Protein AF-A0A0K8S4T4-F1 (afdb_monomer_lite)

Sequence (122 aa):
GLSLEYFNNIVHTLGLPDIDLFASSTLHQLPSYCSWKPDPNAFQVDAFTIPWGEHFFYAFPPFFLISRVIQKIINDEATGIVVAPVWPNQAWFPLINALAVSKMLYVGPADDINFSASSSTP

Secondary structure (DSSP, 8-state):
---HHHHHHHHHHH---SEEEEE-TTT-SSSSEEESS--TTSSEESGGGS-GGGS-EEE---GGGHHHHHHHHHHTT--EEE-----TTSTTHHHHHHH-SSPPPB--SSS--B--------

pLDDT: mean 88.0, std 16.86, range [29.16, 98.31]

Organism: Lygus hesperus (NCBI:txid30085)

InterPro domains:
  IPR052055 Hepadnavirus polymerase/reverse transcriptase [PTHR33050] (4-103)

Structure (mmCIF, N/CA/C/O backbone):
data_AF-A0A0K8S4T4-F1
#
_entry.id   AF-A0A0K8S4T4-F1
#
loop_
_atom_site.group_PDB
_atom_site.id
_atom_site.type_symbol
_atom_site.label_atom_id
_atom_site.label_alt_id
_atom_site.label_comp_id
_atom_site.label_asym_id
_atom_site.label_entity_id
_atom_site.label_seq_id
_atom_site.pdbx_PDB_ins_code
_atom_site.Cartn_x
_atom_site.Cartn_y
_atom_site.Cartn_z
_atom_site.occupancy
_atom_site.B_iso_or_equiv
_atom_site.auth_seq_id
_atom_site.auth_comp_id
_atom_site.auth_asym_id
_atom_site.auth_atom_id
_atom_site.pdbx_PDB_model_num
ATOM 1 N N . GLY A 1 1 ? -0.467 13.921 0.615 1.00 67.44 1 GLY A N 1
ATOM 2 C CA . GLY A 1 1 ? -0.879 12.695 -0.089 1.00 67.44 1 GLY A CA 1
ATOM 3 C C . GLY A 1 1 ? -0.704 12.895 -1.577 1.00 67.44 1 GLY A C 1
ATOM 4 O O . GLY A 1 1 ? -0.313 13.984 -1.987 1.00 67.44 1 GLY A O 1
ATOM 5 N N . LEU A 1 2 ? -0.974 11.859 -2.367 1.00 83.12 2 LEU A N 1
ATOM 6 C CA . LEU A 1 2 ? -1.154 11.993 -3.814 1.00 83.12 2 LEU A CA 1
ATOM 7 C C . LEU A 1 2 ? -2.341 12.947 -4.090 1.00 83.12 2 LEU A C 1
ATOM 9 O O . LEU A 1 2 ? -3.244 13.025 -3.256 1.00 83.12 2 LEU A O 1
ATOM 13 N N . SER A 1 3 ? -2.356 13.699 -5.196 1.00 88.88 3 SER A N 1
ATOM 14 C CA . SER A 1 3 ? -3.531 14.528 -5.515 1.00 88.88 3 SER A CA 1
ATOM 15 C C . SER A 1 3 ? -4.749 13.643 -5.811 1.00 88.88 3 SER A C 1
ATOM 17 O O . SER A 1 3 ? -4.602 12.494 -6.237 1.00 88.88 3 SER A O 1
ATOM 19 N N . LEU A 1 4 ? -5.951 14.182 -5.598 1.00 89.50 4 LEU A N 1
ATOM 20 C CA . LEU A 1 4 ? -7.197 13.477 -5.906 1.00 89.50 4 LEU A CA 1
ATOM 21 C C . LEU A 1 4 ? -7.310 13.145 -7.403 1.00 89.50 4 LEU A C 1
ATOM 23 O O . LEU A 1 4 ? -7.813 12.092 -7.769 1.00 89.50 4 LEU A O 1
ATOM 27 N N . GLU A 1 5 ? -6.799 14.021 -8.267 1.00 90.94 5 GLU A N 1
ATOM 28 C CA . GLU A 1 5 ? -6.763 13.808 -9.715 1.00 90.94 5 GLU A CA 1
ATOM 29 C C . GLU A 1 5 ? -5.946 12.566 -10.091 1.00 90.94 5 GLU A C 1
ATOM 31 O O . GLU A 1 5 ? -6.443 11.680 -10.785 1.00 90.94 5 GLU A O 1
ATOM 36 N N . TYR A 1 6 ? -4.726 12.443 -9.562 1.00 90.75 6 TYR A N 1
ATOM 37 C CA . TYR A 1 6 ? -3.900 11.262 -9.802 1.00 90.75 6 TYR A CA 1
ATOM 38 C C . TYR A 1 6 ? -4.532 9.998 -9.224 1.00 90.75 6 TYR A C 1
ATOM 40 O O . TYR A 1 6 ? -4.513 8.959 -9.880 1.00 90.75 6 TYR A O 1
ATOM 48 N N . PHE A 1 7 ? -5.118 10.079 -8.027 1.00 93.06 7 PHE A N 1
ATOM 49 C CA . PHE A 1 7 ? -5.840 8.950 -7.446 1.00 93.06 7 PHE A CA 1
ATOM 50 C C . PHE A 1 7 ? -6.992 8.493 -8.350 1.00 93.06 7 PHE A C 1
ATOM 52 O O . PHE A 1 7 ? -7.071 7.311 -8.676 1.00 93.06 7 PHE A O 1
ATOM 59 N N . ASN A 1 8 ? -7.816 9.424 -8.836 1.00 93.62 8 ASN A N 1
ATOM 60 C CA . ASN A 1 8 ? -8.924 9.128 -9.745 1.00 93.62 8 ASN A CA 1
ATOM 61 C C . ASN A 1 8 ? -8.448 8.453 -11.040 1.00 93.62 8 ASN A C 1
ATOM 63 O O . ASN A 1 8 ? -9.040 7.465 -11.473 1.00 93.62 8 ASN A O 1
ATOM 67 N N . ASN A 1 9 ? -7.347 8.927 -11.627 1.00 92.19 9 ASN A N 1
ATOM 68 C CA . ASN A 1 9 ? -6.771 8.325 -12.833 1.00 92.19 9 ASN A CA 1
ATOM 69 C C . ASN A 1 9 ? -6.263 6.894 -12.589 1.00 92.19 9 ASN A C 1
ATOM 71 O O . ASN A 1 9 ? -6.456 6.003 -13.425 1.00 92.19 9 ASN A O 1
ATOM 75 N N . ILE A 1 10 ? -5.643 6.659 -11.430 1.00 92.94 10 ILE A N 1
ATOM 76 C CA . ILE A 1 10 ? -5.175 5.335 -11.012 1.00 92.94 10 ILE A CA 1
ATOM 77 C C . ILE A 1 10 ? -6.360 4.375 -10.871 1.00 92.94 10 ILE A C 1
ATOM 79 O O . ILE A 1 10 ? -6.353 3.313 -11.495 1.00 92.94 10 ILE A O 1
ATOM 83 N N . VAL A 1 11 ? -7.392 4.744 -10.106 1.00 94.44 11 VAL A N 1
ATOM 84 C CA . VAL A 1 11 ? -8.528 3.844 -9.834 1.00 94.44 11 VAL A CA 1
ATOM 85 C C . VAL A 1 11 ? -9.422 3.627 -11.052 1.00 94.44 11 VAL A C 1
ATOM 87 O O . VAL A 1 11 ? -9.985 2.547 -11.208 1.00 94.44 11 VAL A O 1
ATOM 90 N N . HIS A 1 12 ? -9.501 4.595 -11.970 1.00 93.69 12 HIS A N 1
ATOM 91 C CA . HIS A 1 12 ? -10.166 4.405 -13.262 1.00 93.69 12 HIS A CA 1
ATOM 92 C C 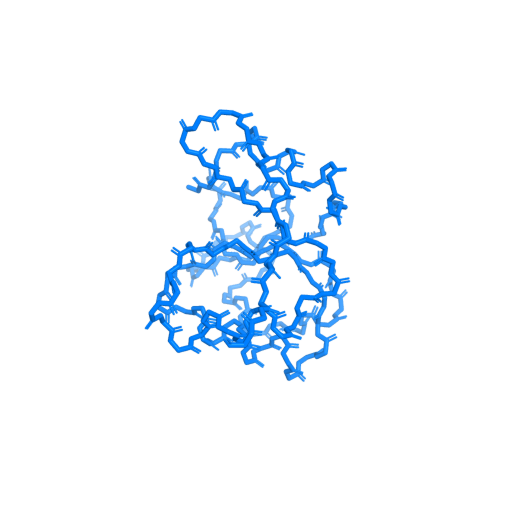. HIS A 1 12 ? -9.499 3.295 -14.092 1.00 93.69 12 HIS A C 1
ATOM 94 O O . HIS A 1 12 ? -10.159 2.607 -14.865 1.00 93.69 12 HIS A O 1
ATOM 100 N N . THR A 1 13 ? -8.187 3.111 -13.930 1.00 92.06 13 THR A N 1
ATOM 101 C CA . THR A 1 13 ? -7.403 2.148 -14.713 1.00 92.06 13 THR A CA 1
ATOM 102 C C . THR A 1 13 ? -7.256 0.797 -14.013 1.00 92.06 13 THR A C 1
ATOM 104 O O . THR A 1 13 ? -7.312 -0.240 -14.669 1.00 92.06 13 THR A O 1
ATOM 107 N N . LEU A 1 14 ? -7.051 0.795 -12.694 1.00 94.44 14 LEU A N 1
ATOM 108 C CA . LEU A 1 14 ? -6.724 -0.404 -11.910 1.00 94.44 14 LEU A CA 1
ATOM 109 C C . LEU A 1 14 ? -7.892 -0.931 -11.062 1.00 94.44 14 LEU A C 1
ATOM 111 O O . LEU A 1 14 ? -7.762 -1.987 -10.449 1.00 94.44 14 LEU A O 1
ATOM 115 N N . GLY A 1 15 ? -9.021 -0.221 -11.038 1.00 95.38 15 GLY A N 1
ATOM 116 C CA . GLY A 1 15 ? -10.168 -0.521 -10.186 1.00 95.38 15 GLY A CA 1
ATOM 117 C C . GLY A 1 15 ? -10.182 0.311 -8.902 1.00 95.38 15 GLY A C 1
ATOM 118 O O . GLY A 1 15 ? -9.156 0.837 -8.472 1.00 95.38 15 GLY A O 1
ATOM 119 N N . LEU A 1 16 ? -11.369 0.435 -8.298 1.00 97.25 16 LEU A N 1
ATOM 120 C CA . LEU A 1 16 ? -11.589 1.187 -7.061 1.00 97.25 16 LEU A CA 1
ATOM 121 C C . LEU A 1 16 ? -11.255 0.322 -5.831 1.00 97.25 16 LEU A C 1
ATOM 123 O O . LEU A 1 16 ? -11.932 -0.686 -5.628 1.00 97.25 16 LEU A O 1
ATOM 127 N N . PRO A 1 17 ? -10.266 0.709 -5.006 1.00 97.88 17 PRO A N 1
ATOM 128 C CA . PRO A 1 17 ? -9.954 0.026 -3.755 1.00 97.88 17 PRO A CA 1
ATOM 129 C C . PRO A 1 17 ? -10.990 0.328 -2.671 1.00 97.88 17 PRO A C 1
ATOM 131 O O . PRO A 1 17 ? -11.655 1.364 -2.705 1.00 97.88 17 PRO A O 1
ATOM 134 N N . ASP A 1 18 ? -11.116 -0.569 -1.697 1.00 97.62 18 ASP A N 1
ATOM 135 C CA . ASP A 1 18 ? -12.070 -0.443 -0.590 1.00 97.62 18 ASP A CA 1
ATOM 136 C C . ASP A 1 18 ? -11.469 0.211 0.669 1.00 97.62 18 ASP A C 1
ATOM 138 O O . ASP A 1 18 ? -12.217 0.735 1.498 1.00 97.62 18 ASP A O 1
ATOM 142 N N . ILE A 1 19 ? -10.135 0.257 0.781 1.00 98.12 19 ILE A N 1
ATOM 143 C CA . ILE A 1 19 ? -9.422 0.829 1.930 1.00 98.12 19 ILE A CA 1
ATOM 144 C C . ILE A 1 19 ? -8.120 1.549 1.541 1.00 98.12 19 ILE A C 1
ATOM 146 O O . ILE A 1 19 ? -7.361 1.080 0.691 1.00 98.12 19 ILE A O 1
ATOM 150 N N . ASP A 1 20 ? -7.838 2.685 2.189 1.00 97.75 20 ASP A N 1
ATOM 151 C CA . ASP A 1 20 ? -6.560 3.412 2.101 1.00 97.75 20 ASP A CA 1
ATOM 152 C C . ASP A 1 20 ? -5.676 3.105 3.321 1.00 97.75 20 ASP A C 1
ATOM 154 O O . ASP A 1 20 ? -5.963 3.515 4.445 1.00 97.75 20 ASP A O 1
ATOM 158 N N . LEU A 1 21 ? -4.585 2.368 3.123 1.00 97.88 21 LEU A N 1
ATOM 159 C CA . LEU A 1 21 ? -3.781 1.824 4.221 1.00 97.88 21 LEU A CA 1
ATOM 160 C C . LEU A 1 21 ? -2.815 2.832 4.862 1.00 97.88 21 LEU A C 1
ATOM 162 O O . LEU A 1 21 ? -2.321 2.595 5.964 1.00 97.88 21 LEU A O 1
ATOM 166 N N . PHE A 1 22 ? -2.491 3.938 4.194 1.00 96.12 22 PHE A N 1
ATOM 167 C CA . PHE A 1 22 ? -1.437 4.852 4.655 1.00 96.12 22 PHE A CA 1
ATOM 168 C C . PHE A 1 22 ? -1.908 6.304 4.612 1.00 96.12 22 PHE A C 1
ATOM 170 O O . PHE A 1 22 ? -1.350 7.134 3.892 1.00 96.12 22 PHE A O 1
ATOM 177 N N . ALA A 1 23 ? -2.914 6.615 5.431 1.00 95.00 23 ALA A N 1
ATOM 178 C CA . ALA A 1 23 ? -3.591 7.903 5.413 1.00 95.00 23 ALA A CA 1
ATOM 179 C C . ALA A 1 23 ? -3.685 8.588 6.787 1.00 95.00 23 ALA A C 1
ATOM 181 O O . ALA A 1 23 ? -3.207 8.115 7.822 1.00 95.00 23 ALA A O 1
ATOM 182 N N . SER A 1 24 ? -4.306 9.763 6.772 1.00 92.31 24 SER A N 1
ATOM 183 C CA . SER A 1 24 ? -4.782 10.505 7.939 1.00 92.31 24 SER A CA 1
ATOM 184 C C . SER A 1 24 ? -6.181 11.046 7.647 1.00 92.31 24 SER A C 1
ATOM 186 O O . SER A 1 24 ? -6.553 11.149 6.479 1.00 92.31 24 SER A O 1
ATOM 188 N N . SER A 1 25 ? -6.911 11.495 8.672 1.00 91.44 25 SER A N 1
ATOM 189 C CA . SER A 1 25 ? -8.243 12.121 8.535 1.00 91.44 25 SER A CA 1
ATOM 190 C C . SER A 1 25 ? -8.366 13.242 7.502 1.00 91.44 25 SER A C 1
ATOM 192 O O . SER A 1 25 ? -9.464 13.543 7.055 1.00 91.44 25 SER A O 1
ATOM 194 N N . THR A 1 26 ? -7.262 13.877 7.116 1.00 88.56 26 THR A N 1
ATOM 195 C CA . THR A 1 26 ? -7.242 14.979 6.144 1.00 88.56 26 THR A CA 1
ATOM 196 C C . THR A 1 26 ? -6.667 14.608 4.780 1.00 88.56 26 THR A C 1
ATOM 198 O O . THR A 1 26 ? -6.742 15.41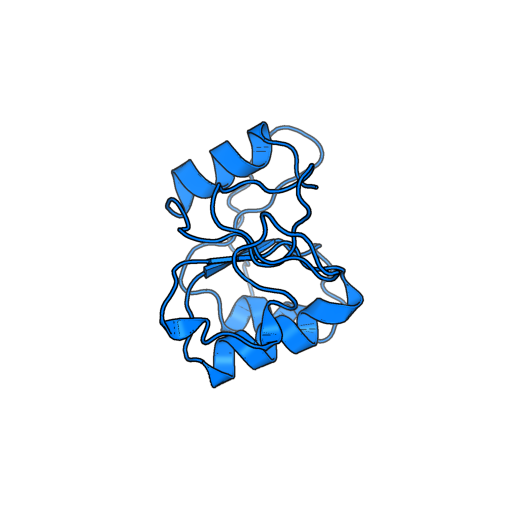8 3.860 1.00 88.56 26 THR A O 1
ATOM 201 N N . LEU A 1 27 ? -6.042 13.435 4.645 1.00 90.81 27 LEU A N 1
ATOM 202 C CA . LEU A 1 27 ? -5.280 13.035 3.454 1.00 90.81 27 LEU A CA 1
ATOM 203 C C . LEU A 1 27 ? -5.630 11.622 2.968 1.00 90.81 27 LEU A C 1
ATOM 205 O O . LEU A 1 27 ? -4.857 11.048 2.202 1.00 90.81 27 LEU A O 1
ATOM 209 N N . HIS A 1 28 ? -6.752 11.066 3.425 1.00 93.31 28 HIS A N 1
ATOM 210 C CA . HIS A 1 28 ? -7.275 9.797 2.933 1.00 93.31 28 HIS A CA 1
ATOM 211 C C . HIS A 1 28 ? -7.895 9.973 1.544 1.00 93.31 28 HIS A C 1
ATOM 213 O O . HIS A 1 28 ? -8.551 10.978 1.267 1.00 93.31 28 HIS A O 1
ATOM 219 N N . GLN A 1 29 ? -7.700 8.986 0.672 1.00 94.19 29 GLN A N 1
ATOM 220 C CA . GLN A 1 29 ? -8.347 8.948 -0.645 1.00 94.19 29 GLN A CA 1
ATOM 221 C C . GLN A 1 29 ? -9.686 8.208 -0.620 1.00 94.19 29 GLN A C 1
ATOM 223 O O . GLN A 1 29 ? -10.529 8.402 -1.494 1.00 94.19 29 GLN A O 1
ATOM 228 N N . LEU A 1 30 ? -9.888 7.362 0.392 1.00 96.19 30 LEU A N 1
ATOM 229 C CA . LEU A 1 30 ? -11.058 6.502 0.541 1.00 96.19 30 LEU A CA 1
ATOM 230 C C . LEU A 1 30 ? -11.744 6.750 1.887 1.00 96.19 30 LEU A C 1
ATOM 232 O O . LEU A 1 30 ? -11.065 7.135 2.837 1.00 96.19 30 LEU A O 1
ATOM 236 N N . PRO A 1 31 ? -13.070 6.540 2.000 1.00 96.00 31 PRO A N 1
ATOM 237 C CA . PRO A 1 31 ? -13.778 6.701 3.271 1.00 96.00 31 PRO A CA 1
ATOM 238 C C . PRO A 1 31 ? -13.272 5.764 4.375 1.00 96.00 31 PRO A C 1
ATOM 240 O O . PRO A 1 31 ? -13.209 6.170 5.531 1.00 96.00 31 PRO A O 1
ATOM 243 N N . SER A 1 32 ? -12.906 4.526 4.024 1.00 97.50 32 SER A N 1
ATOM 244 C CA . SER A 1 32 ? -12.244 3.591 4.936 1.00 97.50 32 SER A CA 1
ATOM 245 C C . SER A 1 32 ? -10.735 3.752 4.813 1.00 97.50 32 SER A C 1
ATOM 247 O O . SER A 1 32 ? -10.186 3.657 3.712 1.00 97.50 32 SER A O 1
ATOM 249 N N . TYR A 1 33 ? -10.058 4.010 5.930 1.00 97.88 33 TYR A N 1
ATOM 250 C CA . TYR A 1 33 ? -8.616 4.216 5.923 1.00 97.88 33 TYR A CA 1
ATOM 251 C C . TYR A 1 33 ? -7.944 3.814 7.236 1.00 97.88 33 TYR A C 1
ATOM 253 O O . TYR A 1 33 ? -8.543 3.889 8.310 1.00 97.88 33 TYR A O 1
ATOM 261 N N . CYS A 1 34 ? -6.672 3.432 7.156 1.00 97.44 34 CYS A N 1
ATOM 262 C CA . CYS A 1 34 ? -5.816 3.203 8.312 1.00 97.44 34 CYS A CA 1
ATOM 263 C C . CYS A 1 34 ? -4.924 4.417 8.579 1.00 97.44 34 CYS A C 1
ATOM 265 O O . CYS A 1 34 ? -4.373 5.028 7.659 1.00 97.44 34 CYS A O 1
ATOM 267 N N . SER A 1 35 ? -4.734 4.734 9.858 1.00 96.56 35 SER A N 1
ATOM 268 C CA . SER A 1 35 ? -3.871 5.827 10.305 1.00 96.56 35 SER A CA 1
ATOM 269 C C . SER A 1 35 ? -2.688 5.305 11.112 1.00 96.56 35 SER A C 1
ATOM 271 O O . SER A 1 35 ? -2.791 4.348 11.871 1.00 96.56 35 SER A O 1
ATOM 273 N N . TRP A 1 36 ? -1.527 5.955 10.998 1.00 92.38 36 TRP A N 1
ATOM 274 C CA . TRP A 1 36 ? -0.366 5.594 11.828 1.00 92.38 36 TRP A CA 1
ATOM 275 C C . TRP A 1 36 ? -0.572 5.927 13.315 1.00 92.38 36 TRP A C 1
ATOM 277 O O . TRP A 1 36 ? -0.060 5.247 14.200 1.00 92.38 36 TRP A O 1
ATOM 287 N N . LYS A 1 37 ? -1.299 7.011 13.595 1.00 92.12 37 LYS A N 1
ATOM 288 C CA . LYS A 1 37 ? -1.605 7.479 14.951 1.00 92.12 37 LYS A CA 1
ATOM 289 C C . LYS A 1 37 ? -3.075 7.225 15.268 1.00 92.12 37 LYS A C 1
ATOM 291 O O . LYS A 1 37 ? -3.866 7.181 14.327 1.00 92.12 37 LYS A O 1
ATOM 296 N N . PRO A 1 38 ? -3.451 7.142 16.556 1.00 94.50 38 PRO A N 1
ATOM 297 C CA . PRO A 1 38 ? -4.850 7.119 16.954 1.00 94.50 38 PRO A CA 1
ATOM 298 C C . PRO A 1 38 ? -5.637 8.245 16.283 1.00 94.50 38 PRO A C 1
ATOM 300 O O . PRO A 1 38 ? -5.298 9.422 16.421 1.00 94.50 38 PRO A O 1
ATOM 303 N N . ASP A 1 39 ? -6.662 7.854 15.541 1.00 94.50 39 ASP A N 1
ATOM 304 C CA . ASP A 1 39 ? -7.597 8.727 14.848 1.00 94.50 39 ASP A CA 1
ATOM 305 C C . ASP A 1 39 ? -8.987 8.109 15.050 1.00 94.50 39 ASP A C 1
ATOM 307 O O . ASP A 1 39 ? -9.180 6.952 14.676 1.00 94.50 39 ASP A O 1
ATOM 311 N N . PRO A 1 40 ? -9.938 8.818 15.682 1.00 94.25 40 PRO A N 1
ATOM 312 C CA . PRO A 1 40 ? -11.257 8.264 15.984 1.00 94.25 40 PRO A CA 1
ATOM 313 C C . PRO A 1 40 ? -12.074 7.925 14.732 1.00 94.25 40 PRO A C 1
ATOM 315 O O . PRO A 1 40 ? -13.044 7.181 14.841 1.00 94.25 40 PRO A O 1
ATOM 318 N N . ASN A 1 41 ? -11.702 8.471 13.572 1.00 95.62 41 ASN A N 1
ATOM 319 C CA . ASN A 1 41 ? -12.386 8.222 12.307 1.00 95.62 41 ASN A CA 1
ATOM 320 C C . ASN A 1 41 ? -11.685 7.156 11.452 1.00 95.62 41 ASN A C 1
ATOM 322 O O . ASN A 1 41 ? -12.241 6.742 10.438 1.00 95.62 41 ASN A O 1
ATOM 326 N N . ALA A 1 42 ? -10.478 6.722 11.832 1.00 96.69 42 ALA A N 1
ATOM 327 C CA . ALA A 1 42 ? -9.779 5.676 11.101 1.00 96.69 42 ALA A CA 1
ATOM 328 C C . ALA A 1 42 ? -10.441 4.318 11.344 1.00 96.69 42 ALA A C 1
ATOM 330 O O . ALA A 1 42 ? -10.847 3.995 12.460 1.00 96.69 42 ALA A O 1
ATOM 331 N N . PHE A 1 43 ? -10.479 3.496 10.297 1.00 96.25 43 PHE A N 1
ATOM 332 C CA . PHE A 1 43 ? -10.904 2.102 10.383 1.00 96.25 43 PHE A CA 1
ATOM 333 C C . PHE A 1 43 ? -10.030 1.323 11.368 1.00 96.25 43 PHE A C 1
ATOM 335 O O . PHE A 1 43 ? -10.535 0.552 12.181 1.00 96.25 43 PHE A O 1
ATOM 342 N N . GLN A 1 44 ? -8.714 1.545 11.302 1.00 96.94 44 GLN A N 1
ATOM 343 C CA . GLN A 1 44 ? -7.766 0.944 12.227 1.00 96.94 44 GLN A CA 1
ATOM 344 C C . GLN A 1 44 ? -6.492 1.777 12.375 1.00 96.94 44 GLN A C 1
ATOM 346 O O . GLN A 1 44 ? -6.049 2.453 11.442 1.00 96.94 44 GLN A O 1
ATOM 351 N N . VAL A 1 45 ? -5.872 1.681 13.551 1.00 96.25 45 VAL A N 1
ATOM 352 C CA . VAL A 1 45 ? -4.528 2.213 13.797 1.00 96.25 45 VAL A CA 1
ATOM 353 C C . VAL A 1 45 ? -3.479 1.191 13.364 1.00 96.25 45 VAL A C 1
ATOM 355 O O . VAL A 1 45 ? -3.535 0.040 13.779 1.00 96.25 45 VAL A O 1
ATOM 358 N N . ASP A 1 46 ? -2.493 1.639 12.588 1.00 96.06 46 ASP A N 1
ATOM 359 C CA . ASP A 1 46 ? -1.443 0.824 11.965 1.00 96.06 46 ASP A CA 1
ATOM 360 C C . ASP A 1 46 ? -1.997 -0.237 10.997 1.00 96.06 46 ASP A C 1
ATOM 362 O O . ASP A 1 46 ? -2.447 -1.315 11.389 1.00 96.06 46 ASP A O 1
ATOM 366 N N . ALA A 1 47 ? -1.885 0.040 9.695 1.00 97.44 47 ALA A N 1
ATOM 367 C CA . ALA A 1 47 ? -2.311 -0.880 8.644 1.00 97.44 47 ALA A CA 1
ATOM 368 C C . ALA A 1 47 ? -1.645 -2.258 8.714 1.00 97.44 47 ALA A C 1
ATOM 370 O O . ALA A 1 47 ? -2.224 -3.230 8.243 1.00 97.44 47 ALA A O 1
ATOM 371 N N . PHE A 1 48 ? -0.454 -2.401 9.302 1.00 97.69 48 PHE A N 1
ATOM 372 C CA . PHE A 1 48 ? 0.197 -3.711 9.389 1.00 97.69 48 PHE A CA 1
ATOM 373 C C . PHE A 1 48 ? -0.478 -4.673 10.377 1.00 97.69 48 PHE A C 1
ATOM 375 O O . PHE A 1 48 ? -0.067 -5.830 10.452 1.00 97.69 48 PHE A O 1
ATOM 382 N N . THR A 1 49 ? -1.492 -4.216 11.118 1.00 96.75 49 THR A N 1
ATOM 383 C CA . THR A 1 49 ? -2.227 -5.018 12.107 1.00 96.75 49 THR A CA 1
ATOM 384 C C . THR A 1 49 ? -3.468 -5.717 11.550 1.00 96.75 49 THR A C 1
ATOM 386 O O . THR A 1 49 ? -4.033 -6.558 12.245 1.00 96.75 49 THR A O 1
ATOM 389 N N . ILE A 1 50 ? -3.881 -5.409 10.315 1.00 97.25 50 ILE A N 1
ATOM 390 C CA . ILE A 1 50 ? -5.061 -6.012 9.672 1.00 97.25 50 ILE A CA 1
ATOM 391 C C . ILE A 1 50 ? -4.664 -7.027 8.586 1.00 97.25 50 ILE A C 1
ATOM 393 O O . ILE A 1 50 ? -3.552 -6.935 8.043 1.00 97.25 50 ILE A O 1
ATOM 397 N N . PRO A 1 51 ? -5.536 -7.999 8.261 1.00 97.62 51 PRO A N 1
ATOM 398 C CA . PRO A 1 51 ? -5.337 -8.893 7.124 1.00 97.62 51 PRO A CA 1
ATOM 399 C C . PRO A 1 51 ? -5.595 -8.143 5.808 1.00 97.62 51 PRO A C 1
ATOM 401 O O . PRO A 1 51 ? -6.710 -7.731 5.523 1.00 97.62 51 PRO A O 1
ATOM 404 N N . TRP A 1 52 ? -4.564 -7.944 4.991 1.00 98.25 52 TRP A N 1
ATOM 405 C CA . TRP A 1 52 ? -4.660 -7.244 3.704 1.00 98.25 52 TRP A CA 1
ATOM 406 C C . TRP A 1 52 ? -5.292 -8.117 2.623 1.00 98.25 52 TRP A C 1
ATOM 408 O O . TRP A 1 52 ? -5.869 -7.579 1.689 1.00 98.25 52 TRP A O 1
ATOM 418 N N . GLY A 1 53 ? -5.210 -9.445 2.751 1.00 97.44 53 GLY A N 1
ATOM 419 C CA . GLY A 1 53 ? -5.805 -10.389 1.798 1.00 97.44 53 GLY A CA 1
ATOM 420 C C . GLY A 1 53 ? -7.336 -10.332 1.727 1.00 97.44 53 GLY A C 1
ATOM 421 O O . GLY A 1 53 ? -7.920 -10.808 0.760 1.00 97.44 53 GLY A O 1
ATOM 422 N N . GLU A 1 54 ? -7.991 -9.718 2.716 1.00 96.81 54 GLU A N 1
ATOM 423 C CA . GLU A 1 54 ? -9.449 -9.523 2.747 1.00 96.81 54 GLU A CA 1
ATOM 424 C C . GLU A 1 54 ? -9.904 -8.251 2.010 1.00 96.81 54 GLU A C 1
ATOM 426 O O . GLU A 1 54 ? -11.104 -8.012 1.881 1.00 96.81 54 GLU A O 1
ATOM 431 N N . HIS A 1 55 ? -8.958 -7.447 1.515 1.00 97.62 55 HIS A N 1
ATOM 432 C CA . HIS A 1 55 ? -9.202 -6.125 0.949 1.00 97.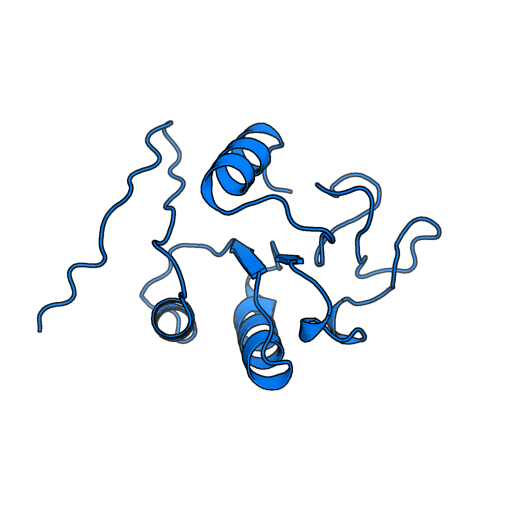62 55 HIS A CA 1
ATOM 433 C C . HIS A 1 55 ? -8.536 -5.963 -0.415 1.00 97.62 55 HIS A C 1
ATOM 435 O O . HIS A 1 55 ? -7.376 -6.337 -0.601 1.00 97.62 55 HIS A O 1
ATOM 441 N N . PHE A 1 56 ? -9.218 -5.298 -1.349 1.00 98.00 56 PHE A N 1
ATOM 442 C CA . PHE A 1 56 ? -8.524 -4.673 -2.471 1.00 98.00 56 PHE A CA 1
ATOM 443 C C . PHE A 1 56 ? -8.088 -3.277 -2.028 1.00 98.00 56 PHE A C 1
ATOM 445 O O . PHE A 1 56 ? -8.897 -2.353 -1.956 1.00 98.00 56 PHE A O 1
ATOM 452 N N . PHE A 1 57 ? -6.813 -3.127 -1.669 1.00 98.19 57 PHE A N 1
ATOM 453 C CA . PHE A 1 57 ? -6.330 -1.941 -0.956 1.00 98.19 57 PHE A CA 1
ATOM 454 C C . PHE A 1 57 ? -5.643 -0.902 -1.855 1.00 98.19 57 PHE A C 1
ATOM 456 O O . PHE A 1 57 ? -5.122 -1.211 -2.927 1.00 98.19 57 PHE A O 1
ATOM 463 N N . TYR A 1 58 ? -5.565 0.337 -1.368 1.00 97.94 58 TYR A N 1
ATOM 464 C CA . TYR A 1 58 ? -4.656 1.378 -1.845 1.00 97.94 58 TYR A CA 1
ATOM 465 C C . TYR A 1 58 ? -3.554 1.627 -0.810 1.00 97.94 58 TYR A C 1
ATOM 467 O O . TYR A 1 58 ? -3.828 1.796 0.379 1.00 97.94 58 TYR A O 1
ATOM 475 N N . ALA A 1 59 ? -2.299 1.676 -1.252 1.00 97.06 59 ALA A N 1
ATOM 476 C CA . ALA A 1 59 ? -1.154 1.954 -0.397 1.00 97.06 59 ALA A CA 1
ATOM 477 C C . ALA A 1 59 ? -0.231 3.002 -1.024 1.00 97.06 59 ALA A C 1
ATOM 479 O O . ALA A 1 59 ? 0.419 2.755 -2.040 1.00 97.06 59 ALA A O 1
ATOM 480 N N . PHE A 1 60 ? -0.094 4.145 -0.349 1.00 95.62 60 PHE A N 1
ATOM 481 C CA . PHE A 1 60 ? 0.954 5.129 -0.622 1.00 95.62 60 PHE A CA 1
ATOM 482 C C . PHE A 1 60 ? 1.858 5.302 0.609 1.00 95.62 60 PHE A C 1
ATOM 484 O O . PHE A 1 60 ? 1.743 6.286 1.345 1.00 95.62 60 PHE A O 1
ATOM 491 N N . PRO A 1 61 ? 2.725 4.313 0.897 1.00 95.12 61 PRO A N 1
ATOM 492 C CA . PRO A 1 61 ? 3.507 4.298 2.121 1.00 95.12 61 PRO A CA 1
ATOM 493 C C . PRO A 1 61 ? 4.647 5.330 2.086 1.00 95.12 61 PRO A C 1
ATOM 495 O O . PRO A 1 61 ? 5.206 5.628 1.027 1.00 95.12 61 PRO A O 1
ATOM 498 N N . PRO A 1 62 ? 5.107 5.803 3.256 1.00 93.81 62 PRO A N 1
ATOM 499 C CA . PRO A 1 62 ? 6.437 6.386 3.390 1.00 93.81 62 PRO A CA 1
ATOM 500 C C . PRO A 1 62 ? 7.515 5.471 2.785 1.00 93.81 62 PRO A C 1
ATOM 502 O O . PRO A 1 62 ? 7.491 4.258 2.993 1.00 93.81 62 PRO A O 1
ATOM 505 N N . PHE A 1 63 ? 8.495 6.043 2.076 1.00 91.88 63 PHE A N 1
ATOM 506 C CA . PHE A 1 63 ? 9.456 5.270 1.270 1.00 91.88 63 PHE A CA 1
ATOM 507 C C . PHE A 1 63 ? 10.221 4.194 2.062 1.00 91.88 63 PHE A C 1
ATOM 509 O O . PHE A 1 63 ? 10.523 3.125 1.536 1.00 91.88 63 PHE A O 1
ATOM 516 N N . PHE A 1 64 ? 10.511 4.445 3.341 1.00 93.38 64 PHE A N 1
ATOM 517 C CA . PHE A 1 64 ? 11.232 3.508 4.206 1.00 93.38 64 PHE A CA 1
ATOM 518 C C . PHE A 1 64 ? 10.389 2.289 4.622 1.00 93.38 64 PHE A C 1
ATOM 520 O O . PHE A 1 64 ? 10.940 1.320 5.138 1.00 93.38 64 PHE A O 1
ATOM 527 N N . LEU A 1 65 ? 9.071 2.309 4.396 1.00 96.69 65 LEU A N 1
ATOM 528 C CA . LEU A 1 65 ? 8.169 1.188 4.672 1.00 96.69 65 LEU A CA 1
ATOM 529 C C . LEU A 1 65 ? 7.929 0.289 3.457 1.00 96.69 65 LEU A C 1
ATOM 531 O O . LEU A 1 65 ? 7.349 -0.778 3.634 1.00 96.69 65 LEU A O 1
ATOM 535 N N . ILE A 1 66 ? 8.389 0.654 2.255 1.00 96.25 66 ILE A N 1
ATOM 536 C CA . ILE A 1 66 ? 8.085 -0.088 1.017 1.00 96.25 66 ILE A CA 1
ATOM 537 C C . ILE A 1 66 ? 8.475 -1.568 1.126 1.00 96.25 66 ILE A C 1
ATOM 539 O O . ILE A 1 66 ? 7.667 -2.438 0.815 1.00 96.25 66 ILE A O 1
ATOM 543 N N . SER A 1 67 ? 9.663 -1.885 1.648 1.00 95.62 67 SER A N 1
ATOM 544 C CA . SER A 1 67 ? 10.076 -3.283 1.837 1.00 95.62 67 SER A CA 1
ATOM 545 C C . SER A 1 67 ? 9.138 -4.055 2.775 1.00 95.62 67 SER A C 1
ATOM 547 O O . SER A 1 67 ? 8.857 -5.227 2.535 1.00 95.62 67 SER A O 1
ATOM 549 N N . ARG A 1 68 ? 8.616 -3.401 3.821 1.00 97.25 68 ARG A N 1
ATOM 550 C CA . ARG A 1 68 ? 7.657 -4.002 4.761 1.00 97.25 68 ARG A CA 1
ATOM 551 C C . ARG A 1 68 ? 6.279 -4.178 4.118 1.00 97.25 68 ARG A C 1
ATOM 553 O O . ARG A 1 68 ? 5.636 -5.191 4.357 1.00 97.25 68 ARG A O 1
ATOM 560 N N . VAL A 1 69 ? 5.850 -3.229 3.282 1.00 97.81 69 VAL A N 1
ATOM 561 C CA . VAL A 1 69 ? 4.629 -3.336 2.463 1.00 97.81 69 VAL A CA 1
ATOM 562 C C . VAL A 1 69 ? 4.714 -4.550 1.541 1.00 97.81 69 VAL A C 1
ATOM 564 O O . VAL A 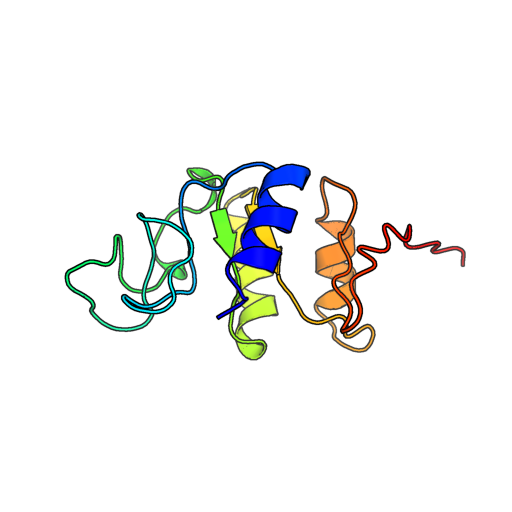1 69 ? 3.809 -5.373 1.549 1.00 97.81 69 VAL A O 1
ATOM 567 N N . ILE A 1 70 ? 5.825 -4.723 0.824 1.00 97.25 70 ILE A N 1
ATOM 568 C CA . ILE A 1 70 ? 6.045 -5.878 -0.062 1.00 97.25 70 ILE A CA 1
ATOM 569 C C . ILE A 1 70 ? 5.973 -7.197 0.713 1.00 97.25 70 ILE A C 1
ATOM 571 O O . ILE A 1 70 ? 5.285 -8.120 0.291 1.00 97.25 70 ILE A O 1
ATOM 575 N N . GLN A 1 71 ? 6.644 -7.284 1.865 1.00 97.69 71 GLN A N 1
ATOM 576 C CA . GLN A 1 71 ? 6.574 -8.477 2.713 1.00 97.69 71 GLN A CA 1
ATOM 577 C C . GLN A 1 71 ? 5.146 -8.763 3.182 1.00 97.69 71 GLN A C 1
ATOM 579 O O . GLN A 1 71 ? 4.729 -9.915 3.180 1.00 97.69 71 GLN A O 1
ATOM 584 N N . LYS A 1 72 ? 4.391 -7.725 3.559 1.00 98.25 72 LYS A N 1
ATOM 585 C CA . LYS A 1 72 ? 2.996 -7.877 3.980 1.00 98.25 72 LYS A CA 1
ATOM 586 C C . LYS A 1 72 ? 2.115 -8.382 2.840 1.00 98.25 72 LYS A C 1
ATOM 588 O O . LYS A 1 72 ? 1.335 -9.292 3.066 1.00 98.25 72 LYS A O 1
ATOM 593 N N . ILE A 1 73 ? 2.295 -7.858 1.627 1.00 98.00 73 ILE A N 1
ATOM 594 C CA . ILE A 1 73 ? 1.586 -8.316 0.423 1.00 98.00 73 ILE A CA 1
ATOM 595 C C . ILE A 1 73 ? 1.826 -9.804 0.177 1.00 98.00 73 ILE A C 1
ATOM 597 O O . ILE A 1 73 ? 0.872 -10.545 -0.024 1.00 98.00 73 ILE A O 1
ATOM 601 N N . ILE A 1 74 ? 3.088 -10.241 0.232 1.00 97.31 74 ILE A N 1
ATOM 602 C CA . ILE A 1 74 ? 3.450 -11.650 0.032 1.00 97.31 74 ILE A CA 1
ATOM 603 C C . ILE A 1 74 ? 2.826 -12.530 1.120 1.00 97.31 74 ILE A C 1
ATOM 605 O O . ILE A 1 74 ? 2.214 -13.543 0.805 1.00 97.31 74 ILE A O 1
ATOM 609 N N . ASN A 1 75 ? 2.984 -12.151 2.390 1.00 98.06 75 ASN A N 1
ATOM 610 C CA . ASN A 1 75 ? 2.549 -12.972 3.521 1.00 98.06 75 ASN A CA 1
ATOM 611 C C . ASN A 1 75 ? 1.027 -13.122 3.604 1.00 98.06 75 ASN A C 1
ATOM 613 O O . ASN A 1 75 ? 0.544 -14.153 4.062 1.00 98.06 75 ASN A O 1
ATOM 617 N N . ASP A 1 76 ? 0.294 -12.092 3.196 1.00 98.31 76 ASP A N 1
ATOM 618 C CA . ASP A 1 76 ? -1.165 -12.071 3.228 1.00 98.31 76 ASP A CA 1
ATOM 619 C C . ASP A 1 76 ? -1.803 -12.532 1.913 1.00 98.31 76 ASP A C 1
ATOM 621 O O . ASP A 1 76 ? -3.026 -12.501 1.803 1.00 98.31 76 ASP A O 1
ATOM 625 N N . GLU A 1 77 ? -0.995 -12.887 0.908 1.00 97.19 77 GLU A N 1
ATOM 626 C CA . GLU A 1 77 ? -1.459 -13.171 -0.458 1.00 97.19 77 GLU A CA 1
ATOM 627 C C . GLU A 1 77 ? -2.357 -12.044 -1.009 1.00 97.19 77 GLU A C 1
ATOM 629 O O . GLU A 1 77 ? -3.335 -12.263 -1.724 1.00 97.19 77 GLU A O 1
ATOM 634 N N . ALA A 1 78 ? -2.032 -10.803 -0.641 1.00 97.81 78 ALA A N 1
ATOM 635 C CA . ALA A 1 78 ? -2.906 -9.664 -0.854 1.00 97.81 78 ALA A CA 1
ATOM 636 C C . ALA A 1 78 ? -2.765 -9.087 -2.265 1.00 97.81 78 ALA A C 1
ATOM 638 O O . ALA A 1 78 ? -1.686 -9.074 -2.859 1.00 97.81 78 ALA A O 1
ATOM 639 N N . THR A 1 79 ? -3.855 -8.527 -2.782 1.00 97.50 79 THR A N 1
ATOM 640 C CA . THR A 1 79 ? -3.863 -7.802 -4.056 1.00 97.50 79 THR A CA 1
ATOM 641 C C . THR A 1 79 ? -4.305 -6.368 -3.813 1.00 97.50 79 THR A C 1
ATOM 643 O O . THR A 1 79 ? -5.304 -6.121 -3.147 1.00 97.50 79 THR A O 1
ATOM 646 N N . GLY A 1 80 ? -3.572 -5.406 -4.365 1.00 97.31 80 GLY A N 1
ATOM 647 C CA . GLY A 1 80 ? -3.881 -3.995 -4.183 1.00 97.31 80 GLY A CA 1
ATOM 648 C C . GLY A 1 80 ? -3.030 -3.091 -5.059 1.00 97.31 80 GLY A C 1
ATOM 649 O O . GLY A 1 80 ? -2.150 -3.536 -5.800 1.00 97.31 80 GLY A O 1
ATOM 650 N N . ILE A 1 81 ? -3.302 -1.799 -4.962 1.00 97.25 81 ILE A N 1
ATOM 651 C CA . ILE A 1 81 ? -2.586 -0.742 -5.663 1.00 97.25 81 ILE A CA 1
ATOM 652 C C . ILE A 1 81 ? -1.504 -0.200 -4.735 1.00 97.25 81 ILE A C 1
ATOM 654 O O . ILE A 1 81 ? -1.800 0.353 -3.677 1.00 97.25 81 ILE A O 1
ATOM 658 N N . VAL A 1 82 ? -0.244 -0.307 -5.154 1.00 96.19 82 VAL A N 1
ATOM 659 C CA . VAL A 1 82 ? 0.898 0.273 -4.437 1.00 96.19 82 VAL A CA 1
ATOM 660 C C . VAL A 1 82 ? 1.484 1.407 -5.262 1.00 96.19 82 VAL A C 1
ATOM 662 O O . VAL A 1 82 ? 1.940 1.198 -6.385 1.00 96.19 82 VAL A O 1
ATOM 665 N N . VAL A 1 83 ? 1.520 2.604 -4.685 1.00 94.44 83 VAL A N 1
ATOM 666 C CA . VAL A 1 83 ? 2.210 3.759 -5.261 1.00 94.44 83 VAL A CA 1
ATOM 667 C C . VAL A 1 83 ? 3.590 3.865 -4.622 1.00 94.44 83 VAL A C 1
ATOM 669 O O . VAL A 1 83 ? 3.720 4.027 -3.409 1.00 94.44 83 VAL A O 1
ATOM 672 N N . ALA A 1 84 ? 4.632 3.780 -5.443 1.00 93.31 84 ALA A N 1
ATOM 673 C CA . ALA A 1 84 ? 6.026 3.839 -5.017 1.00 93.31 84 ALA A CA 1
ATOM 674 C C . ALA A 1 84 ? 6.847 4.708 -5.986 1.00 93.31 84 ALA A C 1
ATOM 676 O O . ALA A 1 84 ? 6.494 4.822 -7.162 1.00 93.31 84 ALA A O 1
ATOM 677 N N . PRO A 1 85 ? 7.945 5.332 -5.527 1.00 92.44 85 PRO A N 1
ATOM 678 C CA . PRO A 1 85 ? 8.813 6.094 -6.411 1.00 92.44 85 PRO A CA 1
ATOM 679 C C . PRO A 1 85 ? 9.542 5.180 -7.408 1.00 92.44 85 PRO A C 1
ATOM 681 O O . PRO A 1 85 ? 9.876 4.035 -7.110 1.00 92.44 85 PRO A O 1
ATOM 684 N N . VAL A 1 86 ? 9.849 5.693 -8.598 1.00 91.00 86 VAL A N 1
ATOM 685 C CA . VAL A 1 86 ? 10.609 4.941 -9.608 1.00 91.00 86 VAL A CA 1
ATOM 686 C C . VAL A 1 86 ? 12.101 5.030 -9.291 1.00 91.00 86 VAL A C 1
ATOM 688 O O . VAL A 1 86 ? 12.793 5.915 -9.790 1.00 91.00 86 VAL A O 1
ATOM 691 N N . TRP A 1 87 ? 12.601 4.130 -8.441 1.00 92.75 87 TRP A N 1
ATOM 692 C CA . TRP A 1 87 ? 14.009 4.091 -8.020 1.00 92.75 87 TRP A CA 1
ATOM 693 C C . TRP A 1 87 ? 14.676 2.745 -8.359 1.00 92.75 87 TRP A C 1
ATOM 695 O O . TRP A 1 87 ? 14.791 1.887 -7.484 1.00 92.75 87 TRP A O 1
ATOM 705 N N . PRO A 1 88 ? 15.186 2.561 -9.595 1.00 90.06 88 PRO A N 1
ATOM 706 C CA . PRO A 1 88 ? 15.748 1.285 -10.058 1.00 90.06 88 PRO A CA 1
ATOM 707 C C . PRO A 1 88 ? 16.902 0.728 -9.215 1.00 90.06 88 PRO A C 1
ATOM 709 O O . PRO A 1 88 ? 17.093 -0.480 -9.152 1.00 90.06 88 PRO A O 1
ATOM 712 N N . ASN A 1 89 ? 17.651 1.602 -8.535 1.00 91.94 89 ASN A N 1
ATOM 713 C CA . ASN A 1 89 ? 18.789 1.216 -7.696 1.00 91.94 89 ASN A CA 1
ATOM 714 C C . ASN A 1 89 ? 18.385 0.707 -6.299 1.00 91.94 89 ASN A C 1
ATOM 716 O O . ASN A 1 89 ? 19.254 0.372 -5.496 1.00 91.94 89 ASN A O 1
ATOM 720 N N . GLN A 1 90 ? 17.093 0.691 -5.964 1.00 92.81 90 GLN A N 1
ATOM 721 C CA . GLN A 1 90 ? 16.616 0.178 -4.683 1.00 92.81 90 GLN A CA 1
ATOM 722 C C . GLN A 1 90 ? 16.347 -1.320 -4.754 1.00 92.81 90 GLN A C 1
ATOM 724 O O . GLN A 1 90 ? 15.705 -1.800 -5.684 1.00 92.81 90 GLN A O 1
ATOM 729 N N . ALA A 1 91 ? 16.748 -2.049 -3.712 1.00 91.69 91 ALA A N 1
ATOM 730 C CA . ALA A 1 91 ? 16.579 -3.502 -3.643 1.00 91.69 91 ALA A CA 1
ATOM 731 C C . ALA A 1 91 ? 15.111 -3.959 -3.753 1.00 91.69 91 ALA A C 1
ATOM 733 O O . ALA A 1 91 ? 14.839 -5.049 -4.248 1.00 91.69 91 ALA A O 1
ATOM 734 N N . TRP A 1 92 ? 14.158 -3.128 -3.318 1.00 92.56 92 TRP A N 1
ATOM 735 C CA . TRP A 1 92 ? 12.728 -3.429 -3.404 1.00 92.56 92 TRP A CA 1
ATOM 736 C C . TRP A 1 92 ? 12.130 -3.202 -4.799 1.00 92.56 92 TRP A C 1
ATOM 738 O O . TRP A 1 92 ? 11.083 -3.767 -5.102 1.00 92.56 92 TRP A O 1
ATOM 748 N N . PHE A 1 93 ? 12.770 -2.413 -5.665 1.00 92.38 93 PHE A N 1
ATOM 749 C CA . PHE A 1 93 ? 12.240 -2.089 -6.992 1.00 92.38 93 PHE A CA 1
ATOM 750 C C . PHE A 1 93 ? 12.018 -3.327 -7.883 1.00 92.38 93 PHE A C 1
ATOM 752 O O . PHE A 1 93 ? 10.908 -3.486 -8.397 1.00 92.38 93 PHE A O 1
ATOM 759 N N . PRO A 1 94 ? 12.983 -4.262 -8.037 1.00 91.75 94 PRO A N 1
ATOM 760 C CA . PRO A 1 94 ? 12.743 -5.486 -8.804 1.00 91.75 94 PRO A CA 1
ATOM 761 C C . PRO A 1 94 ? 11.672 -6.395 -8.181 1.00 91.75 94 PRO A C 1
ATOM 763 O O . PRO A 1 94 ? 11.006 -7.121 -8.913 1.00 91.75 94 PRO A O 1
ATOM 766 N N . LEU A 1 95 ? 11.460 -6.340 -6.860 1.00 91.88 95 LEU A N 1
ATOM 767 C CA . LEU A 1 95 ? 10.427 -7.139 -6.195 1.00 91.88 95 LEU A CA 1
ATOM 768 C C . LEU A 1 95 ? 9.019 -6.652 -6.547 1.00 91.88 95 LEU A C 1
ATOM 770 O O . LEU A 1 95 ? 8.153 -7.474 -6.824 1.00 91.88 95 LEU A O 1
ATOM 774 N N . ILE A 1 96 ? 8.798 -5.334 -6.606 1.00 89.69 96 ILE A N 1
ATOM 775 C CA . ILE A 1 96 ? 7.512 -4.783 -7.068 1.00 89.69 96 ILE A CA 1
ATOM 776 C C . ILE A 1 96 ? 7.237 -5.227 -8.511 1.00 89.69 96 ILE A C 1
ATOM 778 O O . ILE A 1 96 ? 6.118 -5.623 -8.821 1.00 89.69 96 ILE A O 1
ATOM 782 N N . ASN A 1 97 ? 8.260 -5.232 -9.376 1.00 87.50 97 ASN A N 1
ATOM 783 C CA . ASN A 1 97 ? 8.131 -5.729 -10.751 1.00 87.50 97 ASN A CA 1
ATOM 784 C C . ASN A 1 97 ? 7.729 -7.205 -10.812 1.00 87.50 97 ASN A C 1
ATOM 786 O O . ASN A 1 97 ? 6.878 -7.567 -11.617 1.00 87.50 97 ASN A O 1
ATOM 790 N N . ALA A 1 98 ? 8.310 -8.045 -9.956 1.00 91.44 98 ALA A N 1
ATOM 791 C CA . ALA A 1 98 ? 7.998 -9.471 -9.909 1.00 91.44 98 ALA A CA 1
ATOM 792 C C . ALA A 1 98 ? 6.592 -9.770 -9.355 1.00 91.44 98 ALA A C 1
ATOM 794 O O . ALA A 1 98 ? 5.999 -10.778 -9.725 1.00 91.44 98 ALA A O 1
ATOM 795 N N . LEU A 1 99 ? 6.067 -8.910 -8.476 1.00 93.50 99 LEU A N 1
ATOM 796 C CA . LEU A 1 99 ? 4.738 -9.055 -7.869 1.00 93.50 99 LEU A CA 1
ATOM 797 C C . LEU A 1 99 ? 3.617 -8.396 -8.679 1.00 93.50 99 LEU A C 1
ATOM 799 O O . LEU A 1 99 ? 2.446 -8.542 -8.335 1.00 93.50 99 LEU A O 1
ATOM 803 N N . ALA A 1 100 ? 3.947 -7.644 -9.727 1.00 92.44 100 ALA A N 1
ATOM 804 C CA . ALA A 1 100 ? 2.951 -6.956 -10.529 1.00 92.44 100 ALA A CA 1
ATOM 805 C C . ALA A 1 100 ? 2.042 -7.959 -11.256 1.00 92.44 100 ALA A C 1
ATOM 807 O O . ALA A 1 100 ? 2.473 -8.694 -12.141 1.00 92.44 100 ALA A O 1
ATOM 808 N N . VAL A 1 101 ? 0.756 -7.943 -10.906 1.00 90.56 101 VAL A N 1
ATOM 809 C CA . VAL A 1 101 ? -0.294 -8.750 -11.557 1.00 90.56 101 VAL A CA 1
ATOM 810 C C . VAL A 1 101 ? -0.973 -8.018 -12.721 1.00 90.56 101 VAL A C 1
ATOM 812 O O . VAL A 1 101 ? -1.832 -8.571 -13.403 1.00 90.56 101 VAL A O 1
ATOM 815 N N . SER A 1 102 ? -0.604 -6.757 -12.951 1.00 88.62 102 SER A N 1
ATOM 816 C CA . SER A 1 102 ? -1.110 -5.908 -14.029 1.00 88.62 102 SER A CA 1
ATOM 817 C C . SER A 1 102 ? 0.001 -5.010 -14.579 1.00 88.62 102 SER A C 1
ATOM 819 O O . SER A 1 102 ? 1.127 -4.995 -14.076 1.00 88.62 102 SER A O 1
ATOM 821 N N . LYS A 1 103 ? -0.305 -4.260 -15.642 1.00 86.50 103 LYS A N 1
ATOM 822 C CA . LYS A 1 103 ? 0.644 -3.309 -16.223 1.00 86.50 103 LYS A CA 1
ATOM 823 C C . LYS A 1 103 ? 0.898 -2.157 -15.249 1.00 86.50 103 LYS A C 1
ATOM 825 O O . LYS A 1 103 ? -0.041 -1.503 -14.805 1.00 86.50 103 LYS A O 1
ATOM 830 N N . MET A 1 104 ? 2.172 -1.873 -14.980 1.00 88.56 104 MET A N 1
ATOM 831 C CA . MET A 1 104 ? 2.556 -0.720 -14.168 1.00 88.56 104 MET A CA 1
ATOM 832 C C . MET A 1 104 ? 2.153 0.595 -14.828 1.00 88.56 104 MET A C 1
ATOM 834 O O . MET A 1 104 ? 2.331 0.785 -16.034 1.00 88.56 104 MET A O 1
ATOM 838 N N . LEU A 1 105 ? 1.645 1.509 -14.005 1.00 88.88 105 LEU A N 1
ATOM 839 C CA . LEU A 1 105 ? 1.358 2.881 -14.394 1.00 88.88 105 LEU A CA 1
ATOM 840 C C . LEU A 1 105 ? 2.498 3.773 -13.920 1.00 88.88 105 LEU A C 1
ATOM 842 O O . LEU A 1 105 ? 2.822 3.796 -12.732 1.00 88.88 105 LEU A O 1
ATOM 846 N N . TYR A 1 106 ? 3.088 4.523 -14.844 1.00 87.12 106 TYR A N 1
ATOM 847 C CA . TYR A 1 106 ? 4.078 5.538 -14.517 1.00 87.12 106 TYR A CA 1
ATOM 848 C C . TYR A 1 106 ? 3.408 6.906 -14.523 1.00 87.12 106 TYR A C 1
ATOM 850 O O . TYR A 1 106 ? 2.783 7.297 -15.506 1.00 87.12 106 TYR A O 1
ATOM 858 N N . VAL A 1 107 ? 3.546 7.622 -13.410 1.00 76.06 107 VAL A N 1
ATOM 859 C CA . VAL A 1 107 ? 3.003 8.968 -13.227 1.00 76.06 107 VAL A CA 1
ATOM 860 C C . VAL A 1 107 ? 4.175 9.948 -13.208 1.00 76.06 107 VAL A C 1
ATOM 862 O O . VAL A 1 107 ? 4.989 9.924 -12.283 1.00 76.06 107 VAL A O 1
ATOM 865 N N . GLY A 1 108 ? 4.306 10.750 -14.266 1.00 70.00 108 GLY A N 1
ATOM 866 C CA . GLY A 1 108 ? 5.363 11.750 -14.423 1.00 70.00 108 GLY A CA 1
ATOM 867 C C . GLY A 1 108 ? 4.903 13.176 -14.075 1.00 70.00 108 GLY A C 1
ATOM 868 O O . GLY A 1 108 ? 3.708 13.418 -13.967 1.00 70.00 108 GLY A O 1
ATOM 869 N N . PRO A 1 109 ? 5.832 14.143 -13.929 1.00 60.78 109 PRO A N 1
ATOM 870 C CA . PRO A 1 109 ? 5.511 15.556 -13.682 1.00 60.78 109 PRO A CA 1
ATOM 871 C C . PRO A 1 109 ? 4.829 16.296 -14.853 1.00 60.78 109 PRO A C 1
ATOM 873 O O . PRO A 1 109 ? 4.574 17.491 -14.740 1.00 60.78 109 PRO A O 1
ATOM 876 N N . ALA A 1 110 ? 4.562 15.617 -15.967 1.00 48.31 110 ALA A N 1
ATOM 877 C CA . ALA A 1 110 ? 3.758 16.103 -17.081 1.00 48.31 110 ALA A CA 1
ATOM 878 C C . ALA A 1 110 ? 2.754 14.998 -17.428 1.00 48.31 110 ALA A C 1
ATOM 880 O O . ALA A 1 110 ? 3.126 13.827 -17.363 1.00 48.31 110 ALA A O 1
ATOM 881 N N . ASP A 1 111 ? 1.523 15.382 -17.760 1.00 45.75 111 ASP A N 1
ATOM 882 C CA . ASP A 1 111 ? 0.284 14.587 -17.839 1.00 45.75 111 ASP A CA 1
ATOM 883 C C . ASP A 1 111 ? 0.250 13.396 -18.824 1.00 45.75 111 ASP A C 1
ATOM 885 O O . ASP A 1 111 ? -0.815 12.956 -19.250 1.00 45.75 111 ASP A O 1
ATOM 889 N N . ASP A 1 112 ? 1.390 12.800 -19.151 1.00 41.88 112 ASP A N 1
ATOM 890 C CA . ASP A 1 112 ? 1.463 11.549 -19.886 1.00 41.88 112 ASP A CA 1
ATOM 891 C C . ASP A 1 112 ? 1.577 10.386 -18.893 1.00 41.88 112 ASP A C 1
ATOM 893 O O . ASP A 1 112 ? 2.663 10.052 -18.402 1.00 41.88 112 ASP A O 1
ATOM 897 N N . ILE A 1 113 ? 0.449 9.720 -18.621 1.00 45.44 113 ILE A N 1
ATOM 898 C CA . ILE A 1 113 ? 0.452 8.348 -18.092 1.00 45.44 113 ILE A CA 1
ATOM 899 C C . ILE A 1 113 ? 1.073 7.469 -19.181 1.00 45.44 113 ILE A C 1
ATOM 901 O O . ILE A 1 113 ? 0.396 6.884 -20.029 1.00 45.44 113 ILE A O 1
ATOM 905 N N . ASN A 1 114 ? 2.401 7.416 -19.202 1.00 42.91 114 ASN A N 1
ATOM 906 C CA . ASN A 1 114 ? 3.133 6.587 -20.135 1.00 42.91 114 ASN A CA 1
ATOM 907 C C . ASN A 1 114 ? 3.058 5.148 -19.644 1.00 42.91 114 ASN A C 1
ATOM 909 O O . ASN A 1 114 ? 3.739 4.737 -18.706 1.00 42.91 114 ASN A O 1
ATOM 913 N N . PHE A 1 115 ? 2.228 4.357 -20.315 1.00 44.91 115 PHE A N 1
ATOM 914 C CA . PHE A 1 115 ? 2.199 2.912 -20.173 1.00 44.91 115 PHE A CA 1
ATOM 915 C C . PHE A 1 115 ? 3.450 2.289 -20.824 1.00 44.91 115 PHE A C 1
ATOM 917 O O . PHE A 1 115 ? 3.334 1.551 -21.809 1.00 44.91 115 PHE A O 1
ATOM 924 N N . SER A 1 116 ? 4.655 2.572 -20.332 1.00 42.47 116 SER A N 1
ATOM 925 C CA . SER A 1 116 ? 5.847 1.877 -20.818 1.00 42.47 116 SER A CA 1
ATOM 926 C C . SER A 1 116 ? 5.853 0.447 -20.278 1.00 42.47 116 SER A C 1
ATOM 928 O O . SER A 1 116 ? 5.677 0.192 -19.090 1.00 42.47 116 SER A O 1
ATOM 930 N N . ALA A 1 117 ? 5.996 -0.522 -21.181 1.00 39.66 117 ALA A N 1
ATOM 931 C CA . ALA A 1 117 ? 6.393 -1.860 -20.779 1.00 39.66 117 ALA A CA 1
ATOM 932 C C . ALA A 1 117 ? 7.834 -1.764 -20.272 1.00 39.66 117 ALA A C 1
ATOM 934 O O . ALA A 1 117 ? 8.674 -1.153 -20.937 1.00 39.66 117 ALA A O 1
ATOM 935 N N . SER A 1 118 ? 8.133 -2.365 -19.125 1.00 42.56 118 SER A N 1
ATOM 936 C CA . SER A 1 118 ? 9.510 -2.701 -18.789 1.00 42.56 118 SER A CA 1
ATOM 937 C C . SER A 1 118 ? 9.999 -3.703 -19.835 1.00 42.56 118 SER A C 1
ATOM 939 O O . SER A 1 118 ? 9.791 -4.908 -19.736 1.00 42.56 118 SER A O 1
ATOM 941 N N . SER A 1 119 ? 10.610 -3.195 -20.902 1.00 38.31 119 SER A N 1
ATOM 942 C CA . SER A 1 119 ? 11.414 -4.005 -21.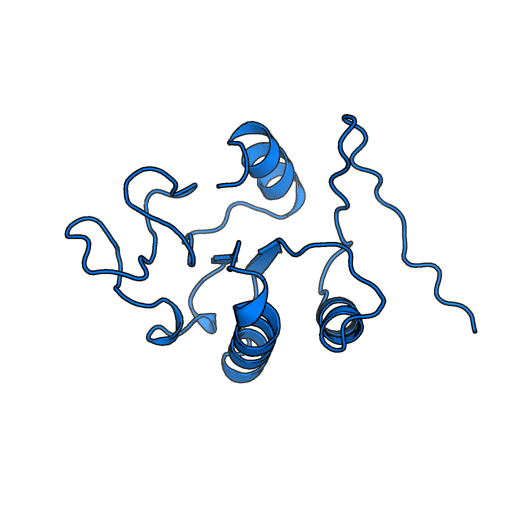803 1.00 38.31 119 SER A CA 1
ATOM 943 C C . SER A 1 119 ? 12.685 -4.390 -21.055 1.00 38.31 119 SER A C 1
ATOM 945 O O . SER A 1 119 ? 13.699 -3.698 -21.129 1.00 38.31 119 SER A O 1
ATOM 947 N N . SER A 1 120 ? 12.619 -5.471 -20.288 1.00 44.94 120 SER A N 1
ATOM 948 C CA . SER A 1 120 ? 13.802 -6.203 -19.857 1.00 44.94 120 SER A CA 1
ATOM 949 C C . SER A 1 120 ? 14.162 -7.204 -20.948 1.00 44.94 120 SER A C 1
ATOM 951 O O . SER A 1 120 ? 13.463 -8.192 -21.154 1.00 44.94 120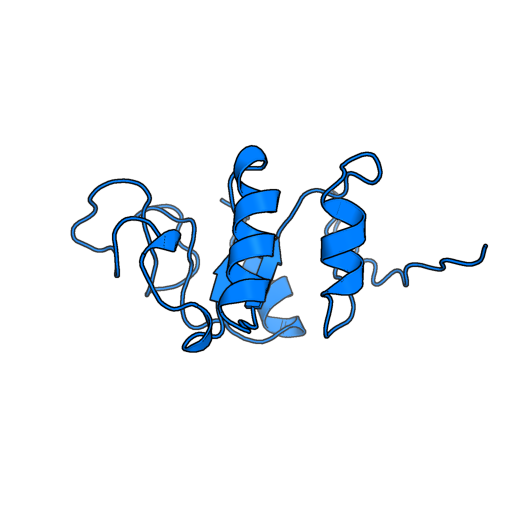 SER A O 1
ATOM 953 N N . THR A 1 121 ? 15.277 -6.957 -21.624 1.00 29.16 121 THR A N 1
ATOM 954 C CA . THR A 1 121 ? 16.040 -7.987 -22.340 1.00 29.16 121 THR A CA 1
ATOM 955 C C . THR A 1 121 ? 17.517 -7.611 -22.294 1.00 29.16 121 THR A C 1
ATOM 957 O O . THR A 1 121 ? 17.826 -6.421 -22.319 1.00 29.16 121 THR A O 1
ATOM 960 N N . PRO A 1 122 ? 18.388 -8.628 -22.266 1.00 41.38 122 PRO A N 1
ATOM 961 C CA . PRO A 1 122 ? 19.171 -9.086 -21.120 1.00 41.38 122 PRO A CA 1
ATOM 962 C C . PRO A 1 122 ? 20.406 -8.233 -20.803 1.00 41.38 122 PRO A C 1
ATOM 964 O O . PRO A 1 122 ? 20.955 -7.597 -21.728 1.00 41.38 122 PRO A O 1
#

Radius of gyration: 14.46 Å; chains: 1; bounding box: 33×29×39 Å

Foldseek 3Di:
DPDLVVVVVVCVVPNDWAEEEDDDPVGGNHQAYEYCDDDVSHPYHHSLVDQQQVIQYEYEHDQVCLVVVLVSCVVSVHHYHYDYDPDPPDPCNVSCVVPDPDQDFDDDPDPDRDSDDPPDDD